Protein AF-W8PKM3-F1 (afdb_monomer_lite)

Secondary structure (DSSP, 8-state):
-HHHHHHHHHHTT-HHHHHHHHTTS-GGGHHHHHHHHHHHHHHHHHHHHHHHHHHHHHHHH-----PPPTT--------GGGG---

Organism: Encephalitozoon intestinalis (strain ATCC 50506) (NCBI:txid876142)

Radius of gyration: 18.57 Å; chains: 1; bounding box: 35×27×53 Å

pLDDT: mean 73.37, std 18.47, range [37.81, 92.94]

Sequence (86 aa):
MELKKLKKAAKLRNIDQMISLIEKIPSKNAADAEKFLSDFYNHEVSVANAVFELTSYSKIHKTKVKLPLKGCFTLIIPNPKERSAF

Structure (mmCIF, N/CA/C/O backbone):
data_AF-W8PKM3-F1
#
_entry.id   AF-W8PKM3-F1
#
loop_
_atom_site.group_PDB
_atom_site.id
_atom_site.type_symbol
_atom_site.label_atom_id
_atom_site.label_alt_id
_atom_site.label_comp_id
_atom_site.label_asym_id
_atom_site.label_entity_id
_atom_site.label_seq_id
_atom_site.pdbx_PDB_ins_code
_atom_site.Cartn_x
_atom_site.Cartn_y
_atom_site.Cartn_z
_atom_site.occupancy
_atom_site.B_iso_or_equiv
_atom_site.auth_seq_id
_atom_site.auth_comp_id
_atom_site.auth_asym_id
_atom_site.auth_atom_id
_atom_site.pdbx_PDB_model_num
ATOM 1 N N . MET A 1 1 ? 6.673 6.729 -18.685 1.00 80.81 1 MET A N 1
ATOM 2 C CA . MET A 1 1 ? 5.195 6.684 -18.578 1.00 80.81 1 MET A CA 1
ATOM 3 C C . MET A 1 1 ? 4.718 5.598 -17.622 1.00 80.81 1 MET A C 1
ATOM 5 O O . MET A 1 1 ? 3.889 5.912 -16.780 1.00 80.81 1 MET A O 1
ATOM 9 N N . GLU A 1 2 ? 5.261 4.381 -17.684 1.00 84.38 2 GLU A N 1
ATOM 10 C CA . GLU A 1 2 ? 4.799 3.238 -16.869 1.00 84.38 2 GLU A CA 1
ATOM 11 C C . GLU A 1 2 ? 4.865 3.454 -15.344 1.00 84.38 2 GLU A C 1
ATOM 13 O O . GLU A 1 2 ? 3.878 3.204 -14.663 1.00 84.38 2 GLU A O 1
ATOM 18 N N . LEU A 1 3 ? 5.926 4.070 -14.801 1.00 86.06 3 LEU A N 1
ATOM 19 C CA . LEU A 1 3 ? 5.995 4.394 -13.362 1.00 86.06 3 LEU A CA 1
ATOM 20 C C . LEU A 1 3 ? 4.858 5.329 -12.893 1.00 86.06 3 LEU A C 1
ATOM 22 O O . LEU A 1 3 ? 4.326 5.176 -11.797 1.00 86.06 3 LEU A O 1
ATOM 26 N N . LYS A 1 4 ? 4.436 6.293 -13.729 1.00 89.88 4 LYS A N 1
ATOM 27 C CA . LYS A 1 4 ? 3.288 7.165 -13.409 1.00 89.88 4 LYS A CA 1
ATOM 28 C C . LYS A 1 4 ? 1.975 6.373 -13.400 1.00 89.88 4 LYS A C 1
ATOM 30 O O . LYS A 1 4 ? 1.117 6.640 -12.560 1.00 89.88 4 LYS A O 1
ATOM 35 N N . LYS A 1 5 ? 1.824 5.399 -14.306 1.00 91.62 5 LYS A N 1
ATOM 36 C CA . LYS A 1 5 ? 0.660 4.501 -14.343 1.00 91.62 5 LYS A CA 1
ATOM 37 C C . LYS A 1 5 ? 0.631 3.588 -13.115 1.00 91.62 5 LYS A C 1
ATOM 39 O O . LYS A 1 5 ? -0.432 3.462 -12.517 1.00 91.62 5 LYS A O 1
ATOM 44 N N . LEU A 1 6 ? 1.783 3.068 -12.679 1.00 90.06 6 LEU A N 1
ATOM 45 C CA . LEU A 1 6 ? 1.902 2.264 -11.457 1.00 90.06 6 LEU A CA 1
ATOM 46 C C . LEU A 1 6 ? 1.429 3.049 -10.227 1.00 90.06 6 LEU A C 1
ATOM 48 O O . LEU A 1 6 ? 0.575 2.581 -9.480 1.00 90.06 6 LEU A O 1
ATOM 52 N N . LYS A 1 7 ? 1.899 4.294 -10.070 1.00 89.81 7 LYS A N 1
ATOM 53 C CA . LYS A 1 7 ? 1.463 5.179 -8.975 1.00 89.81 7 LYS A CA 1
ATOM 54 C C . LYS A 1 7 ? -0.044 5.446 -9.000 1.00 89.81 7 LYS A C 1
ATOM 56 O O . LYS A 1 7 ? -0.670 5.534 -7.947 1.00 89.81 7 LYS A O 1
ATOM 61 N N . LYS A 1 8 ? -0.644 5.574 -10.189 1.00 92.88 8 LYS A N 1
ATOM 62 C CA . LYS A 1 8 ? -2.099 5.734 -10.338 1.00 92.88 8 LYS A CA 1
ATOM 63 C C . LYS A 1 8 ? -2.852 4.452 -9.958 1.00 92.88 8 LYS A C 1
ATOM 65 O O . LYS A 1 8 ? -3.845 4.551 -9.246 1.00 92.88 8 LYS A O 1
ATOM 70 N N . ALA A 1 9 ? -2.377 3.283 -10.388 1.00 88.94 9 ALA A N 1
ATOM 71 C CA . ALA A 1 9 ? -2.975 1.988 -10.053 1.00 88.94 9 ALA A CA 1
ATOM 72 C C . ALA A 1 9 ? -2.940 1.714 -8.539 1.00 88.94 9 ALA A C 1
ATOM 74 O O . ALA A 1 9 ? -3.957 1.333 -7.966 1.00 88.94 9 ALA A O 1
ATOM 75 N N . ALA A 1 10 ? -1.823 2.029 -7.877 1.00 87.69 1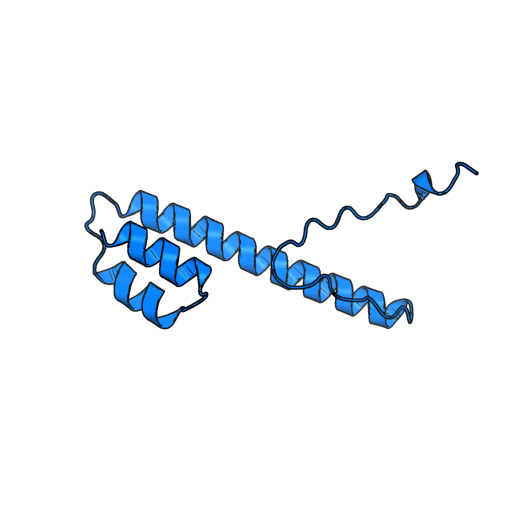0 ALA A N 1
ATOM 76 C CA . ALA A 1 10 ? -1.681 1.919 -6.425 1.00 87.69 10 ALA A CA 1
ATOM 77 C C . ALA A 1 10 ? -2.639 2.841 -5.654 1.00 87.69 10 ALA A C 1
ATOM 79 O O . ALA A 1 10 ? -3.281 2.403 -4.704 1.00 87.69 10 ALA A O 1
ATOM 80 N N . LYS A 1 11 ? -2.837 4.091 -6.103 1.00 87.81 11 LYS A N 1
ATOM 81 C CA . LYS A 1 11 ? -3.860 4.985 -5.518 1.00 87.81 11 LYS A CA 1
ATOM 82 C C . LYS A 1 11 ? -5.279 4.424 -5.628 1.00 87.81 11 LYS A C 1
ATOM 84 O O . LYS A 1 11 ? -6.104 4.683 -4.761 1.00 87.81 11 LYS A O 1
ATOM 89 N N . LEU A 1 12 ? -5.563 3.687 -6.700 1.00 89.44 12 LEU A N 1
ATOM 90 C CA . LEU A 1 12 ? -6.845 3.013 -6.912 1.00 89.44 12 LEU A CA 1
ATOM 91 C C . LEU A 1 12 ? -6.910 1.634 -6.243 1.00 89.44 12 LEU A C 1
ATOM 93 O O . LEU A 1 12 ? -7.950 0.987 -6.327 1.00 89.44 12 LEU A O 1
ATOM 97 N N . ARG A 1 13 ? -5.822 1.183 -5.603 1.00 83.88 13 ARG A N 1
ATOM 98 C CA . ARG A 1 13 ? -5.671 -0.160 -5.024 1.00 83.88 13 ARG A CA 1
ATOM 99 C C . ARG A 1 13 ? -5.999 -1.284 -6.017 1.00 83.88 13 ARG A C 1
ATOM 101 O O . ARG A 1 13 ? -6.503 -2.333 -5.634 1.00 83.88 13 ARG A O 1
ATOM 108 N N . ASN A 1 14 ? -5.718 -1.061 -7.301 1.00 88.12 14 ASN A N 1
ATOM 109 C CA . ASN A 1 14 ? -5.930 -2.051 -8.352 1.00 88.12 14 ASN A CA 1
ATOM 110 C C . ASN A 1 14 ? -4.687 -2.945 -8.479 1.00 88.12 14 ASN A C 1
ATOM 112 O O . ASN A 1 14 ? -3.762 -2.628 -9.231 1.00 88.12 14 ASN A O 1
ATOM 116 N N . ILE A 1 15 ? -4.667 -4.035 -7.709 1.00 84.81 15 ILE A N 1
ATOM 117 C CA . ILE A 1 15 ? -3.514 -4.939 -7.594 1.00 84.81 15 ILE A CA 1
ATOM 118 C C . ILE A 1 15 ? -3.200 -5.635 -8.924 1.00 84.81 15 ILE A C 1
ATOM 120 O O . ILE A 1 15 ? -2.041 -5.649 -9.335 1.00 84.81 15 ILE A O 1
ATOM 124 N N . ASP A 1 16 ? -4.214 -6.108 -9.651 1.00 85.12 16 ASP A N 1
ATOM 125 C CA . ASP A 1 16 ? -4.028 -6.772 -10.951 1.00 85.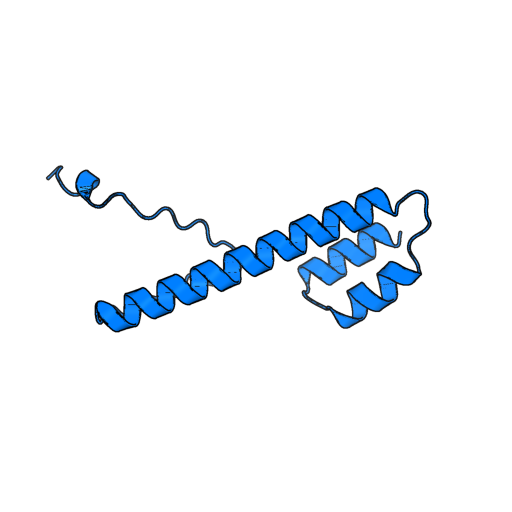12 16 ASP A CA 1
ATOM 126 C C . ASP A 1 16 ? -3.339 -5.844 -11.959 1.00 85.12 16 ASP A C 1
ATOM 128 O O . ASP A 1 16 ? -2.407 -6.225 -12.675 1.00 85.12 16 ASP A O 1
ATOM 132 N N . GLN A 1 17 ? -3.749 -4.573 -11.973 1.00 87.31 17 GLN A N 1
ATOM 133 C CA . GLN A 1 17 ? -3.122 -3.565 -12.817 1.00 87.31 17 GLN A CA 1
ATOM 134 C C . GLN A 1 17 ? -1.689 -3.249 -12.368 1.00 87.31 17 GLN A C 1
ATOM 136 O O . GLN A 1 17 ? -0.840 -2.992 -13.220 1.00 87.31 17 GLN A O 1
ATOM 141 N N . MET A 1 18 ? -1.392 -3.266 -11.066 1.00 87.06 18 MET A N 1
ATOM 142 C CA . MET A 1 18 ? -0.024 -3.083 -10.566 1.00 87.06 18 MET A CA 1
ATOM 143 C C . MET A 1 18 ? 0.895 -4.220 -11.026 1.00 87.06 18 MET A C 1
ATOM 145 O O . MET A 1 18 ? 1.974 -3.930 -11.539 1.00 87.06 18 MET A O 1
ATOM 149 N N . ILE A 1 19 ? 0.448 -5.477 -10.931 1.00 87.12 19 ILE A N 1
ATOM 150 C CA . ILE A 1 19 ? 1.202 -6.659 -11.383 1.00 87.12 19 ILE A CA 1
ATOM 151 C C . ILE A 1 19 ? 1.507 -6.554 -12.882 1.00 87.12 19 ILE A C 1
ATOM 153 O O . ILE A 1 19 ? 2.670 -6.594 -13.278 1.00 87.12 19 ILE A O 1
ATOM 157 N N . SER A 1 20 ? 0.487 -6.2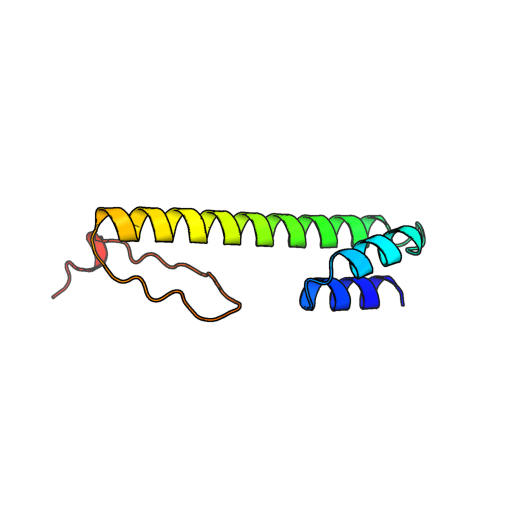94 -13.710 1.00 90.06 20 SER A N 1
ATOM 158 C CA . SER A 1 20 ? 0.663 -6.168 -15.167 1.00 90.06 20 SER A CA 1
ATOM 159 C C . SER A 1 20 ? 1.589 -5.015 -15.581 1.00 90.06 20 SER A C 1
ATOM 161 O O . SER A 1 20 ? 2.158 -5.024 -16.676 1.00 90.06 20 SER A O 1
ATOM 163 N N . LEU A 1 21 ? 1.715 -3.983 -14.742 1.00 91.00 21 LEU A N 1
ATOM 164 C CA . LEU A 1 21 ? 2.574 -2.834 -15.018 1.00 91.00 21 LEU A CA 1
ATOM 165 C C . LEU A 1 21 ? 4.028 -3.083 -14.623 1.00 91.00 21 LEU A C 1
ATOM 167 O O . LEU A 1 21 ? 4.898 -2.591 -15.335 1.00 91.00 21 LEU A O 1
ATOM 171 N N . ILE A 1 22 ? 4.299 -3.828 -13.545 1.00 87.62 22 ILE A N 1
ATOM 172 C CA . ILE A 1 22 ? 5.664 -4.104 -13.060 1.00 87.62 22 ILE A CA 1
ATOM 173 C C . ILE A 1 22 ? 6.512 -4.774 -14.142 1.00 87.62 22 ILE A C 1
ATOM 175 O O . ILE A 1 22 ? 7.622 -4.317 -14.407 1.00 87.62 22 ILE A O 1
ATOM 179 N N . GLU A 1 23 ? 5.960 -5.768 -14.838 1.00 86.25 23 GLU A N 1
ATOM 180 C CA . GLU A 1 23 ? 6.641 -6.492 -15.925 1.00 86.25 23 GLU A CA 1
ATOM 181 C C . GLU A 1 23 ? 7.048 -5.585 -17.100 1.00 86.25 23 GLU A C 1
ATOM 183 O O . GLU A 1 23 ? 7.939 -5.913 -17.880 1.00 86.25 23 GLU A O 1
ATOM 188 N N . LYS A 1 24 ? 6.404 -4.420 -17.233 1.00 90.94 24 LYS A N 1
ATOM 189 C CA . LYS A 1 24 ? 6.613 -3.457 -18.325 1.00 90.94 24 LYS A CA 1
ATOM 190 C C . LYS A 1 24 ? 7.517 -2.294 -17.916 1.00 90.94 24 LYS A C 1
ATOM 192 O O . LYS A 1 24 ? 7.761 -1.396 -18.729 1.00 90.94 24 LYS A O 1
ATOM 197 N N . ILE A 1 25 ? 7.988 -2.250 -16.666 1.00 89.88 25 ILE A N 1
ATOM 198 C CA . ILE A 1 25 ? 8.855 -1.173 -16.179 1.00 89.88 25 ILE A CA 1
ATOM 199 C C . ILE A 1 25 ? 10.280 -1.385 -16.706 1.00 89.88 25 ILE A C 1
ATOM 201 O O . ILE A 1 25 ? 10.891 -2.415 -16.440 1.00 89.88 25 ILE A O 1
ATOM 205 N N . PRO A 1 26 ? 10.860 -0.399 -17.416 1.00 90.12 26 PRO A N 1
ATOM 206 C CA . PRO A 1 26 ? 12.246 -0.486 -17.865 1.00 90.12 26 PRO A CA 1
ATOM 207 C C . PRO A 1 26 ? 13.224 -0.536 -16.686 1.00 90.12 26 PRO A C 1
ATOM 209 O O . PRO A 1 26 ? 13.042 0.211 -15.722 1.00 90.12 26 PRO A O 1
ATOM 212 N N . SER A 1 27 ? 14.323 -1.285 -16.817 1.00 88.56 27 SER A N 1
ATOM 213 C CA . SER A 1 27 ? 15.315 -1.503 -15.746 1.00 88.56 27 SER A CA 1
ATOM 214 C C . SER A 1 27 ? 15.859 -0.214 -15.121 1.00 88.56 27 SER A C 1
ATOM 216 O O . SER A 1 27 ? 16.070 -0.153 -13.915 1.00 88.56 27 SER A O 1
ATOM 218 N N . LYS A 1 28 ? 15.996 0.864 -15.908 1.00 89.94 28 LYS A N 1
ATOM 219 C CA . LYS A 1 28 ? 16.425 2.189 -15.416 1.00 89.94 28 LYS A CA 1
ATOM 220 C C . LYS A 1 28 ? 15.518 2.806 -14.340 1.00 89.94 28 LYS A C 1
ATOM 222 O O . LYS A 1 28 ? 15.948 3.718 -13.653 1.00 89.94 28 LYS A O 1
ATOM 227 N N . ASN A 1 29 ? 14.273 2.337 -14.221 1.00 91.50 29 ASN A N 1
ATOM 228 C CA . ASN A 1 29 ? 13.296 2.791 -13.228 1.00 91.50 29 ASN A CA 1
ATOM 229 C C . ASN A 1 29 ? 12.931 1.685 -12.219 1.00 91.50 29 ASN A C 1
ATOM 231 O O . ASN A 1 29 ? 11.966 1.853 -11.474 1.00 91.50 29 ASN A O 1
ATOM 235 N N . ALA A 1 30 ? 13.632 0.545 -12.222 1.00 88.56 30 ALA A N 1
ATOM 236 C CA . ALA A 1 30 ? 13.287 -0.596 -11.374 1.00 88.56 30 ALA A CA 1
ATOM 237 C C . ALA A 1 30 ? 13.413 -0.250 -9.883 1.00 88.56 30 ALA A C 1
ATOM 239 O O . ALA A 1 30 ? 12.472 -0.485 -9.134 1.00 88.56 30 ALA A O 1
ATOM 240 N N . ALA A 1 31 ? 14.504 0.415 -9.484 1.00 90.75 31 ALA A N 1
ATOM 241 C CA . ALA A 1 31 ? 14.722 0.834 -8.097 1.00 90.75 31 ALA A CA 1
ATOM 242 C C . ALA A 1 31 ? 13.629 1.794 -7.586 1.00 90.75 31 ALA A C 1
ATOM 244 O O . ALA A 1 31 ? 13.139 1.656 -6.467 1.00 90.75 31 ALA A O 1
ATOM 245 N N . ASP A 1 32 ? 13.190 2.740 -8.424 1.00 90.38 32 ASP A N 1
ATOM 246 C CA . ASP A 1 32 ? 12.103 3.662 -8.074 1.00 90.38 32 ASP A CA 1
ATOM 247 C C . ASP A 1 32 ? 10.754 2.948 -7.930 1.00 90.38 32 ASP A C 1
ATOM 249 O O . ASP A 1 32 ? 9.933 3.320 -7.088 1.00 90.38 32 ASP A O 1
ATOM 253 N N . ALA A 1 33 ? 10.500 1.947 -8.776 1.00 90.38 33 ALA A N 1
ATOM 254 C CA . ALA A 1 33 ? 9.292 1.135 -8.711 1.00 90.38 33 ALA A CA 1
ATOM 255 C C . ALA A 1 33 ? 9.289 0.239 -7.468 1.00 90.38 33 ALA A C 1
ATOM 257 O O . ALA A 1 33 ? 8.282 0.188 -6.766 1.00 90.38 33 ALA A O 1
ATOM 258 N N . GLU A 1 34 ? 10.416 -0.404 -7.168 1.00 90.75 34 GLU A N 1
ATOM 259 C CA . GLU A 1 34 ? 10.611 -1.240 -5.984 1.00 90.75 34 GLU A CA 1
ATOM 260 C C . GLU A 1 34 ? 10.420 -0.431 -4.702 1.00 90.75 34 GLU A C 1
ATOM 262 O O . GLU A 1 34 ? 9.597 -0.794 -3.861 1.00 90.75 34 GLU A O 1
ATOM 267 N N . LYS A 1 35 ? 11.088 0.724 -4.592 1.00 92.94 35 LYS A N 1
ATOM 268 C CA . LYS A 1 35 ? 10.924 1.627 -3.448 1.00 92.94 35 LYS A CA 1
ATOM 269 C C . LYS A 1 35 ? 9.465 2.040 -3.269 1.00 92.94 35 LYS A C 1
ATOM 271 O O . LYS A 1 35 ? 8.925 1.943 -2.174 1.00 92.94 35 LYS A O 1
ATOM 276 N N . PHE A 1 36 ? 8.807 2.455 -4.352 1.00 90.44 36 PHE A N 1
ATOM 277 C CA . PHE A 1 36 ? 7.405 2.861 -4.303 1.00 90.44 36 PHE A CA 1
ATOM 278 C C . PHE A 1 36 ? 6.473 1.733 -3.832 1.00 90.44 36 PHE A C 1
ATOM 280 O O . PHE A 1 36 ? 5.570 1.978 -3.034 1.00 90.44 36 PHE A O 1
ATOM 287 N N . LEU A 1 37 ? 6.669 0.512 -4.332 1.00 87.88 37 LEU A N 1
ATOM 288 C CA . LEU A 1 37 ? 5.850 -0.641 -3.956 1.00 87.88 37 LEU A CA 1
ATOM 289 C C . LEU A 1 37 ? 6.100 -1.073 -2.511 1.00 87.88 37 LEU A C 1
ATOM 291 O O . LEU A 1 37 ? 5.144 -1.420 -1.821 1.00 87.88 37 LEU A O 1
ATOM 295 N N . SER A 1 38 ? 7.347 -0.994 -2.048 1.00 87.94 38 SER A N 1
ATOM 296 C CA . SER A 1 38 ? 7.710 -1.249 -0.653 1.00 87.94 38 SER A CA 1
ATOM 297 C C . SER A 1 38 ? 7.031 -0.250 0.289 1.00 87.94 38 SER A C 1
ATOM 299 O O . SER A 1 38 ? 6.352 -0.652 1.234 1.00 87.94 38 SER A O 1
ATOM 301 N N . ASP A 1 39 ? 7.102 1.048 -0.022 1.00 86.31 39 ASP A N 1
ATOM 302 C CA . ASP A 1 39 ? 6.431 2.100 0.754 1.00 86.31 39 ASP A CA 1
ATOM 303 C C . ASP A 1 39 ? 4.905 1.894 0.786 1.00 86.31 39 ASP A C 1
ATOM 305 O O . ASP A 1 39 ? 4.276 2.008 1.842 1.00 86.31 39 ASP A O 1
ATOM 309 N N . PHE A 1 40 ? 4.302 1.549 -0.357 1.00 84.56 40 PHE A N 1
ATOM 310 C CA . PHE A 1 40 ? 2.872 1.246 -0.458 1.00 84.56 40 PHE A CA 1
ATOM 311 C C . PHE A 1 40 ? 2.475 0.035 0.398 1.00 84.56 40 PHE A C 1
ATOM 313 O O . PHE A 1 40 ? 1.502 0.110 1.149 1.00 84.56 40 PHE A O 1
ATOM 320 N N . TYR A 1 41 ? 3.231 -1.061 0.324 1.00 85.00 41 TYR A N 1
ATOM 321 C CA . TYR A 1 41 ? 2.965 -2.267 1.106 1.00 85.00 41 TYR A CA 1
ATOM 322 C C . TYR A 1 41 ? 3.081 -2.006 2.612 1.00 85.00 41 TYR A C 1
ATOM 324 O O . TYR A 1 41 ? 2.171 -2.346 3.368 1.00 85.00 41 TYR A O 1
ATOM 332 N N . ASN A 1 42 ? 4.149 -1.331 3.046 1.00 81.75 42 ASN A N 1
ATOM 333 C CA . ASN A 1 42 ? 4.352 -0.976 4.452 1.00 81.75 42 ASN A CA 1
ATOM 334 C C . ASN A 1 42 ? 3.208 -0.107 4.990 1.00 81.75 42 ASN A C 1
ATOM 336 O O . ASN A 1 42 ? 2.749 -0.306 6.117 1.00 81.75 42 ASN A O 1
ATOM 340 N N . HIS A 1 43 ? 2.711 0.831 4.177 1.00 85.00 43 HIS A N 1
ATOM 341 C CA . HIS A 1 43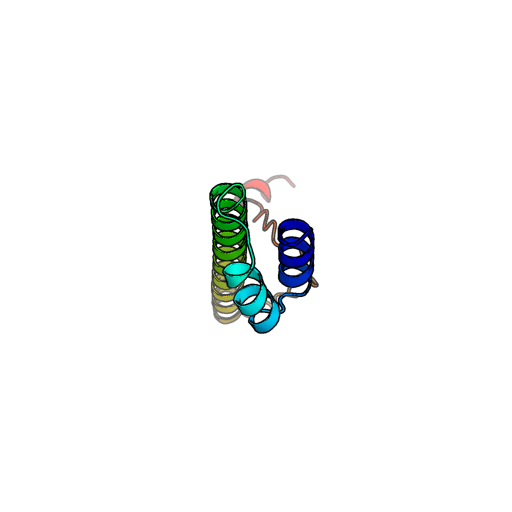 ? 1.545 1.631 4.532 1.00 85.00 43 HIS A CA 1
ATOM 342 C C . HIS A 1 43 ? 0.286 0.771 4.714 1.00 85.00 43 HIS A C 1
ATOM 344 O O . HIS A 1 43 ? -0.384 0.893 5.738 1.00 85.00 43 HIS A O 1
ATOM 350 N N . GLU A 1 44 ? -0.033 -0.114 3.767 1.00 80.88 44 GLU A N 1
ATOM 351 C CA . GLU A 1 44 ? -1.240 -0.951 3.844 1.00 80.88 44 GLU A CA 1
ATOM 352 C C . GLU A 1 44 ? -1.176 -1.954 5.015 1.00 80.88 44 GLU A C 1
ATOM 354 O O . GLU A 1 44 ? -2.178 -2.141 5.707 1.00 80.88 44 GLU A O 1
ATOM 359 N N . VAL A 1 45 ? -0.001 -2.520 5.324 1.00 78.75 45 VAL A N 1
ATOM 360 C CA . VAL A 1 45 ? 0.208 -3.359 6.524 1.00 78.75 45 VAL A CA 1
AT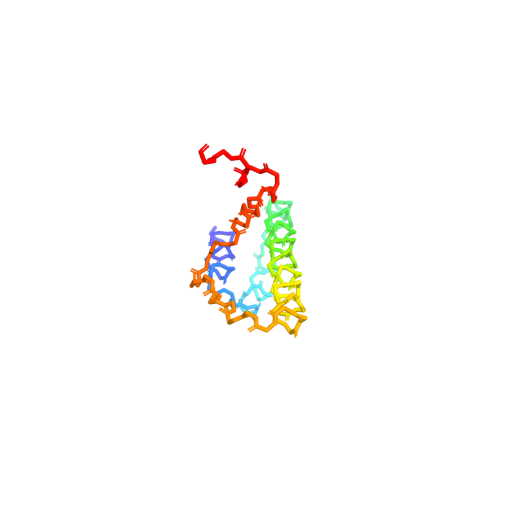OM 361 C C . VAL A 1 45 ? -0.019 -2.557 7.805 1.00 78.75 45 VAL A C 1
ATOM 363 O O . VAL A 1 45 ? -0.724 -3.014 8.704 1.00 78.75 45 VAL A O 1
ATOM 366 N N . SER A 1 46 ? 0.533 -1.345 7.888 1.00 79.69 46 SER A N 1
ATOM 367 C CA . SER A 1 46 ? 0.328 -0.454 9.036 1.00 79.69 46 SER A CA 1
ATOM 368 C C . SER A 1 46 ? -1.157 -0.127 9.241 1.00 79.69 46 SER A C 1
ATOM 370 O O . SER A 1 46 ? -1.675 -0.230 10.355 1.00 79.69 46 SER A O 1
ATOM 372 N N . VAL A 1 47 ? -1.880 0.170 8.157 1.00 79.50 47 VAL A N 1
ATOM 373 C CA . VAL A 1 47 ? -3.333 0.397 8.193 1.00 79.50 47 VAL A CA 1
ATOM 374 C C . VAL A 1 47 ? -4.079 -0.848 8.680 1.00 79.50 47 VAL A C 1
ATOM 376 O O . VAL A 1 47 ? -4.963 -0.729 9.531 1.00 79.50 47 VAL A O 1
ATOM 379 N N . ALA A 1 48 ? -3.730 -2.038 8.189 1.00 75.81 48 ALA A N 1
ATOM 380 C CA . ALA A 1 48 ? -4.360 -3.287 8.614 1.00 75.81 48 ALA A CA 1
ATOM 381 C C . ALA A 1 48 ? -4.151 -3.561 10.114 1.00 75.81 48 ALA A C 1
ATOM 383 O O . ALA A 1 48 ? -5.111 -3.888 10.817 1.00 75.81 48 ALA A O 1
ATOM 384 N N . ASN A 1 49 ? -2.932 -3.353 10.620 1.00 75.19 49 ASN A N 1
ATOM 385 C CA . ASN A 1 49 ? -2.613 -3.503 12.041 1.00 75.19 49 ASN A CA 1
ATOM 386 C C . ASN A 1 49 ? -3.413 -2.519 12.905 1.00 75.19 49 ASN A C 1
ATOM 388 O O . ASN A 1 49 ? -4.043 -2.932 13.877 1.00 75.19 49 ASN A O 1
ATOM 392 N N . ALA A 1 50 ? -3.493 -1.246 12.506 1.00 78.62 50 ALA A N 1
ATOM 393 C CA . ALA A 1 50 ? -4.288 -0.247 13.218 1.00 78.62 50 ALA A CA 1
ATOM 394 C C . ALA A 1 50 ? -5.779 -0.629 13.282 1.00 78.62 50 ALA A C 1
ATOM 396 O O . ALA A 1 50 ? -6.426 -0.476 14.320 1.00 78.62 50 ALA A O 1
ATOM 397 N N . VAL A 1 51 ? -6.342 -1.171 12.196 1.00 77.62 51 VAL A N 1
ATOM 398 C CA . VAL A 1 51 ? -7.731 -1.662 12.177 1.00 77.62 51 VAL A CA 1
ATOM 399 C C . VAL A 1 51 ? -7.916 -2.848 13.129 1.00 77.62 51 VAL A C 1
ATOM 401 O O . VAL A 1 51 ? -8.921 -2.905 13.847 1.00 77.62 51 VAL A O 1
ATOM 404 N N . PHE A 1 52 ? -6.961 -3.780 13.169 1.00 72.31 52 PHE A N 1
ATOM 405 C CA . PHE A 1 52 ? -6.992 -4.921 14.086 1.00 72.31 52 PHE A CA 1
ATOM 406 C C . PHE A 1 52 ? -6.955 -4.478 15.556 1.00 72.31 52 PHE A C 1
ATOM 408 O O . PHE A 1 52 ? -7.783 -4.922 16.360 1.00 72.31 52 PHE A O 1
ATOM 415 N N . GLU A 1 53 ? -6.054 -3.558 15.901 1.00 78.00 53 GLU A N 1
ATOM 416 C CA . GLU A 1 53 ? -5.929 -2.990 17.248 1.00 78.00 53 GLU A CA 1
ATOM 417 C C . GLU A 1 53 ? -7.201 -2.249 17.672 1.00 78.00 53 GLU A C 1
ATOM 419 O O . GLU A 1 53 ? -7.752 -2.527 18.739 1.00 78.00 53 GLU A O 1
ATOM 424 N N . LEU A 1 54 ? -7.733 -1.372 16.813 1.00 73.50 54 LEU A N 1
ATOM 425 C CA . LEU A 1 54 ? -8.975 -0.639 17.078 1.00 73.50 54 LEU A CA 1
ATOM 426 C C . LEU A 1 54 ? -10.163 -1.578 17.304 1.00 73.50 54 LEU A C 1
ATOM 428 O O . LEU A 1 54 ? -10.973 -1.362 18.209 1.00 73.50 54 LEU A O 1
ATOM 432 N N . THR A 1 55 ? -10.275 -2.626 16.487 1.00 75.12 55 THR A N 1
ATOM 433 C CA . THR A 1 55 ? -11.345 -3.623 16.615 1.00 75.12 55 THR A CA 1
ATOM 434 C C . THR A 1 55 ? -11.227 -4.377 17.937 1.00 75.12 55 THR A C 1
ATOM 436 O O . THR A 1 55 ? -12.227 -4.579 18.630 1.00 75.12 55 THR A O 1
ATOM 439 N N . SER A 1 56 ? -10.009 -4.766 18.314 1.00 74.00 56 SER A N 1
ATOM 440 C CA . SER A 1 56 ? -9.731 -5.465 19.572 1.00 74.00 56 SER A CA 1
ATOM 441 C C . SER A 1 56 ? -10.046 -4.585 20.783 1.00 74.00 56 SER A C 1
ATOM 443 O O . SER A 1 56 ? -10.753 -5.017 21.694 1.00 74.00 56 SER A O 1
ATOM 445 N N . TYR A 1 57 ? -9.629 -3.318 20.751 1.00 71.69 57 TYR A N 1
ATOM 446 C CA . TYR A 1 57 ? -9.935 -2.330 21.785 1.00 71.69 57 TYR A CA 1
ATOM 447 C C . TYR A 1 57 ? -11.449 -2.108 21.940 1.00 71.69 57 TYR A C 1
ATOM 449 O O . TYR A 1 57 ? -11.976 -2.130 23.054 1.00 71.69 57 TYR A O 1
ATOM 457 N N . SER A 1 58 ? -12.177 -1.953 20.828 1.00 69.56 58 SER A N 1
ATOM 458 C CA . SER A 1 58 ? -13.636 -1.766 20.835 1.00 69.56 58 SER A CA 1
ATOM 459 C C . SER A 1 58 ? -14.374 -2.934 21.499 1.00 69.56 58 SER A C 1
ATOM 461 O O . SER A 1 58 ? -15.298 -2.703 22.283 1.00 69.56 58 SER A O 1
ATOM 463 N N . LYS A 1 59 ? -13.941 -4.178 21.242 1.00 72.94 59 LYS A N 1
ATOM 464 C CA . LYS A 1 59 ? -14.518 -5.382 21.865 1.00 72.94 59 LYS A CA 1
ATOM 465 C C . LYS A 1 59 ? -14.348 -5.388 23.383 1.00 72.94 59 LYS A C 1
ATOM 467 O O . LYS A 1 59 ? -15.291 -5.728 24.092 1.00 72.94 59 LYS A O 1
ATOM 472 N N . ILE A 1 60 ? -13.171 -5.002 23.874 1.00 75.81 60 ILE A N 1
ATOM 473 C CA . ILE A 1 60 ? -12.853 -5.008 25.308 1.00 75.81 60 ILE A CA 1
ATOM 474 C C . ILE A 1 60 ? -13.615 -3.896 26.038 1.00 75.81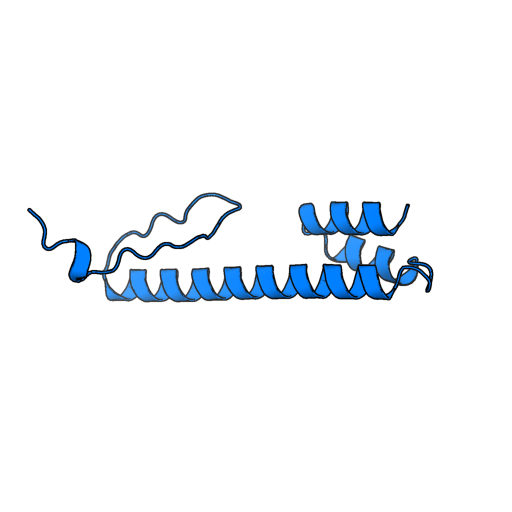 60 ILE A C 1
ATOM 476 O O . ILE A 1 60 ? -14.198 -4.127 27.095 1.00 75.81 60 ILE A O 1
ATOM 480 N N . HIS A 1 61 ? -13.656 -2.694 25.462 1.00 68.62 61 HIS A N 1
ATOM 481 C CA . HIS A 1 61 ? -14.161 -1.508 26.157 1.00 68.62 61 HIS A CA 1
ATOM 482 C C . HIS A 1 61 ? -15.637 -1.181 25.880 1.00 68.62 61 HIS A C 1
ATOM 484 O O . HIS A 1 61 ? -16.135 -0.176 26.380 1.00 68.62 61 HIS A O 1
ATOM 490 N N . LYS A 1 62 ? -16.360 -2.011 25.106 1.00 65.00 62 LYS A N 1
ATOM 491 C CA . LYS A 1 62 ? -17.769 -1.798 24.688 1.00 65.00 62 LYS A CA 1
ATOM 492 C C . LYS A 1 62 ? -18.036 -0.424 24.046 1.00 65.00 62 LYS A C 1
ATOM 494 O O . LYS A 1 62 ? -19.185 -0.003 23.907 1.00 65.00 62 LYS A O 1
ATOM 499 N N . THR A 1 63 ? -16.990 0.277 23.618 1.00 60.91 63 THR A N 1
ATOM 500 C CA . THR A 1 63 ? -17.081 1.582 22.965 1.00 60.91 63 THR A CA 1
ATOM 501 C C . THR A 1 63 ? -17.321 1.362 21.476 1.00 60.91 63 THR A C 1
ATOM 503 O O . THR A 1 63 ? -16.531 0.681 20.819 1.00 60.91 63 THR A O 1
ATOM 506 N N . LYS A 1 64 ? -18.385 1.949 20.910 1.00 56.56 64 LYS A N 1
ATOM 507 C CA . LYS A 1 64 ? -18.587 2.004 19.451 1.00 56.56 64 LYS A CA 1
ATOM 508 C C . LYS A 1 64 ? -17.514 2.909 18.840 1.00 56.56 64 LYS A C 1
ATOM 510 O O . LYS A 1 64 ? -17.708 4.119 18.738 1.00 56.56 64 LYS A O 1
ATOM 515 N N . VAL A 1 65 ? -16.373 2.339 18.462 1.00 54.59 65 VAL A N 1
ATOM 516 C CA . VAL A 1 65 ? -15.331 3.068 17.734 1.00 54.59 65 VAL A CA 1
ATOM 517 C C . VAL A 1 65 ? -15.886 3.388 16.347 1.00 54.59 65 VAL A C 1
ATOM 519 O O . VAL A 1 65 ? -16.089 2.495 15.526 1.00 54.59 65 VAL A O 1
ATOM 522 N N . LYS A 1 66 ? -16.181 4.666 16.085 1.00 52.28 66 LYS A N 1
ATOM 523 C CA . LYS A 1 66 ? -16.452 5.132 14.722 1.00 52.28 66 LYS A CA 1
ATOM 524 C C . LYS A 1 66 ? -15.122 5.114 13.975 1.00 52.28 66 LYS A C 1
ATOM 526 O O . LYS A 1 66 ? -14.247 5.921 14.275 1.00 52.28 66 LYS A O 1
ATOM 531 N N . LEU A 1 67 ? -14.964 4.173 13.045 1.00 52.41 67 LEU A N 1
ATOM 532 C CA . LEU A 1 67 ? -13.805 4.133 12.156 1.00 52.41 67 LEU A CA 1
ATOM 533 C C . LEU A 1 67 ? -13.707 5.480 11.418 1.00 52.41 67 LEU A C 1
ATOM 535 O O . LEU A 1 67 ? -14.706 5.899 10.821 1.00 52.41 67 LEU A O 1
ATOM 539 N N . PRO A 1 68 ? -12.560 6.181 11.452 1.00 47.53 68 PRO A N 1
ATOM 540 C CA . PRO A 1 68 ? -12.385 7.370 10.639 1.00 47.53 68 PRO A CA 1
ATOM 541 C C . PRO A 1 68 ? -12.501 6.981 9.160 1.00 47.53 68 PRO A C 1
ATOM 543 O O . PRO A 1 68 ? -11.953 5.977 8.699 1.00 47.53 68 PRO A O 1
ATOM 546 N N . LEU A 1 69 ? -13.306 7.756 8.437 1.00 41.91 69 LEU A N 1
ATOM 547 C CA . LEU A 1 69 ? -13.603 7.551 7.026 1.00 41.91 69 LEU A CA 1
ATOM 548 C C . LEU A 1 69 ? -12.314 7.562 6.188 1.00 41.91 69 LEU A C 1
ATOM 550 O O . LEU A 1 69 ? -11.448 8.410 6.373 1.00 41.91 69 LEU A O 1
ATOM 554 N N . LYS A 1 70 ? -12.243 6.595 5.262 1.00 41.47 70 LYS A N 1
ATOM 555 C CA . LYS A 1 70 ? -11.334 6.451 4.109 1.00 41.47 70 LYS A CA 1
ATOM 556 C C . LYS A 1 70 ? -10.179 7.470 4.028 1.00 41.47 70 LYS A C 1
ATOM 558 O O . LYS A 1 70 ? -10.349 8.548 3.469 1.00 41.47 70 LYS A O 1
ATOM 563 N N . GLY A 1 71 ? -8.977 7.046 4.428 1.00 43.97 71 GLY A N 1
ATOM 564 C CA . GLY A 1 71 ? -7.738 7.528 3.797 1.00 43.97 71 GLY A CA 1
ATOM 565 C C . GLY A 1 71 ? -6.624 8.053 4.702 1.00 43.97 71 GLY A C 1
ATOM 566 O O . GLY A 1 71 ? -5.502 8.154 4.222 1.00 43.97 71 GLY A O 1
ATOM 567 N N . CYS A 1 72 ? -6.861 8.331 5.985 1.00 41.06 72 CYS A N 1
ATOM 568 C CA . CYS A 1 72 ? -5.803 8.805 6.885 1.00 41.06 72 CYS A CA 1
ATOM 569 C C . CYS A 1 72 ? -5.983 8.231 8.292 1.00 41.06 72 CYS A C 1
ATOM 571 O O . CYS A 1 72 ? -6.778 8.740 9.077 1.00 41.06 72 CYS A O 1
ATOM 573 N N . PHE A 1 73 ? -5.214 7.196 8.629 1.00 42.69 73 PHE A N 1
ATOM 574 C CA . PHE A 1 73 ? -4.987 6.824 10.023 1.00 42.69 73 PHE A CA 1
ATOM 575 C C . PHE A 1 73 ? -3.687 7.474 10.486 1.00 42.69 73 PHE A C 1
ATOM 577 O O . PHE A 1 73 ? -2.628 6.858 10.463 1.00 42.69 73 PHE A O 1
ATOM 584 N N . THR A 1 74 ? -3.778 8.727 10.919 1.00 38.97 74 THR A N 1
ATOM 585 C CA . THR A 1 74 ? -2.867 9.221 11.951 1.00 38.97 74 THR A CA 1
ATOM 586 C C . THR A 1 74 ? -3.648 9.126 13.249 1.00 38.97 74 THR A C 1
ATOM 588 O O . THR A 1 74 ? -4.394 10.033 13.613 1.00 38.97 74 THR A O 1
ATOM 591 N N . LEU A 1 75 ? -3.564 7.974 13.911 1.00 45.03 75 LEU A N 1
ATOM 592 C CA . LEU A 1 75 ? -4.046 7.840 15.279 1.00 45.03 75 LEU A CA 1
ATOM 593 C C . LEU A 1 75 ? -3.064 8.589 16.181 1.00 45.03 75 LEU A C 1
ATOM 595 O O . LEU A 1 75 ? -2.086 8.025 16.658 1.00 45.03 75 LEU A O 1
ATOM 599 N N . ILE A 1 76 ? -3.330 9.873 16.420 1.00 41.66 76 ILE A N 1
ATOM 600 C CA . ILE A 1 76 ? -2.886 10.495 17.665 1.00 41.66 76 ILE A CA 1
ATOM 601 C C . ILE A 1 76 ? -3.791 9.887 18.732 1.00 41.66 76 ILE A C 1
ATOM 603 O O . ILE A 1 76 ? -4.938 10.299 18.891 1.00 41.66 76 ILE A O 1
ATOM 607 N N . ILE A 1 77 ? -3.316 8.839 19.402 1.00 44.97 77 ILE A N 1
ATOM 608 C CA . ILE A 1 77 ? -3.918 8.395 20.656 1.00 44.97 77 ILE A CA 1
ATOM 609 C C . ILE A 1 77 ? -3.539 9.479 21.673 1.00 44.97 77 ILE A C 1
ATOM 611 O O . ILE A 1 77 ? -2.354 9.584 21.992 1.00 44.97 77 ILE A O 1
ATOM 615 N N . PRO A 1 78 ? -4.471 10.326 22.156 1.00 41.41 78 PRO A N 1
ATOM 616 C CA . PRO A 1 78 ? -4.133 11.264 23.214 1.00 41.41 78 PRO A CA 1
ATOM 617 C C . PRO A 1 78 ? -3.680 10.454 24.427 1.00 41.41 78 PRO A C 1
ATOM 619 O O . PRO A 1 78 ? -4.361 9.513 24.849 1.00 41.41 78 PRO A O 1
ATOM 622 N N . ASN A 1 79 ? -2.509 10.798 24.958 1.00 40.31 79 ASN A N 1
ATOM 623 C CA . ASN A 1 79 ? -1.971 10.172 26.152 1.00 40.31 79 ASN A CA 1
ATOM 624 C C . ASN A 1 79 ? -3.022 10.303 27.273 1.00 40.31 79 ASN A C 1
ATOM 626 O O . ASN A 1 79 ? -3.445 11.424 27.565 1.00 40.31 79 ASN A O 1
ATOM 630 N N . PRO A 1 80 ? -3.469 9.210 27.922 1.00 48.28 80 PRO A N 1
ATOM 631 C CA . PRO A 1 80 ? -4.493 9.278 28.968 1.00 48.28 80 PRO A CA 1
ATOM 632 C C . PRO A 1 80 ? -4.133 10.226 30.121 1.00 48.28 80 PRO A C 1
ATOM 634 O O . PRO A 1 80 ? -5.023 10.708 30.817 1.00 48.28 80 PRO A O 1
ATOM 637 N N . LYS A 1 81 ? -2.839 10.526 30.303 1.00 47.91 81 LYS A N 1
ATOM 638 C CA . LYS A 1 81 ? -2.338 11.473 31.307 1.00 47.91 81 LYS A CA 1
ATOM 639 C C . LYS A 1 81 ? -2.632 12.945 30.991 1.00 47.91 81 LYS A C 1
ATOM 641 O O . LYS A 1 81 ? -2.630 13.753 31.910 1.00 47.91 81 LYS A O 1
ATOM 646 N N . GLU A 1 82 ? -2.941 13.301 29.745 1.00 43.97 82 GLU A N 1
ATOM 647 C CA . GLU A 1 82 ? -3.260 14.689 29.360 1.00 43.97 82 GLU A CA 1
ATOM 648 C C . GLU A 1 82 ? -4.723 15.079 29.633 1.00 43.97 82 GLU A C 1
ATOM 650 O O . GLU A 1 82 ? -5.082 16.244 29.512 1.00 43.97 82 GLU A O 1
ATOM 655 N N . ARG A 1 83 ? -5.575 14.143 30.084 1.00 43.38 83 ARG A N 1
ATOM 656 C CA . ARG A 1 83 ? -6.928 14.461 30.590 1.00 43.38 83 ARG A CA 1
ATOM 657 C C . ARG A 1 83 ? -6.949 14.960 32.042 1.00 43.38 83 ARG A C 1
ATOM 659 O O . ARG A 1 83 ? -8.025 15.215 32.570 1.00 43.38 83 ARG A O 1
ATOM 666 N N . SER A 1 84 ? -5.788 15.112 32.682 1.00 44.31 84 SER A N 1
ATOM 667 C CA . SER A 1 84 ? -5.656 15.636 34.050 1.00 44.31 84 SER A CA 1
ATOM 668 C C . SER A 1 84 ? -5.357 17.144 34.089 1.00 44.31 84 SER A C 1
ATOM 670 O O . SER A 1 84 ? -4.556 17.600 34.903 1.00 44.31 84 SER A O 1
ATOM 672 N N . ALA A 1 85 ? -5.990 17.918 33.216 1.00 37.81 85 ALA A N 1
ATOM 673 C CA . ALA A 1 85 ? -6.067 19.369 33.343 1.00 37.81 85 ALA A CA 1
ATOM 674 C C . ALA A 1 85 ? -7.518 19.785 33.066 1.00 37.81 85 ALA A C 1
ATOM 676 O O . ALA A 1 85 ? -7.877 20.135 31.942 1.00 37.81 85 ALA A O 1
ATOM 677 N N . PHE A 1 86 ? -8.355 19.609 34.090 1.00 42.59 86 PHE A N 1
ATOM 678 C CA . PHE A 1 86 ? -9.521 20.464 34.304 1.00 42.59 86 PHE A CA 1
ATOM 679 C C . PHE A 1 86 ? -9.039 21.792 34.886 1.00 42.59 86 PHE A C 1
ATOM 681 O O . PHE A 1 86 ? -8.087 21.742 35.701 1.00 42.59 86 PHE A O 1
#

Foldseek 3Di:
DLLVQLVVCLVVVPVVSNVVSLVVDDPVCNVVSVVVVVVSVVVVVVVVVVVVVQVVVCVVPVDPPDDPDPDDPPPPPPDPVVVPPD